Protein AF-A0A8J7UEE3-F1 (afdb_monomer_lite)

pLDDT: mean 70.29, std 18.55, range [36.44, 96.0]

Secondary structure (DSSP, 8-state):
----------------------SSSSSS-SS------------GGGS-HHHHHHHGGGS-HHHHHHHHHHS-HHHHHHHHHTS-HHHHHHHHHTT---HHHHHSS------PPPHHHHHHHHHHHHHHHHHHHTT--TT-S-TTTS---HHHHHHHHHHHTS-----

Structure (mmCIF, N/CA/C/O backbone):
data_AF-A0A8J7UEE3-F1
#
_entry.id   AF-A0A8J7UEE3-F1
#
loop_
_atom_site.group_PDB
_atom_site.id
_atom_site.type_symbol
_atom_site.label_atom_id
_atom_site.label_alt_id
_atom_site.label_comp_id
_atom_site.label_asym_id
_atom_site.label_entity_id
_atom_site.label_seq_id
_atom_site.pdbx_PDB_ins_code
_atom_site.Cartn_x
_atom_site.Cartn_y
_atom_site.Cartn_z
_atom_site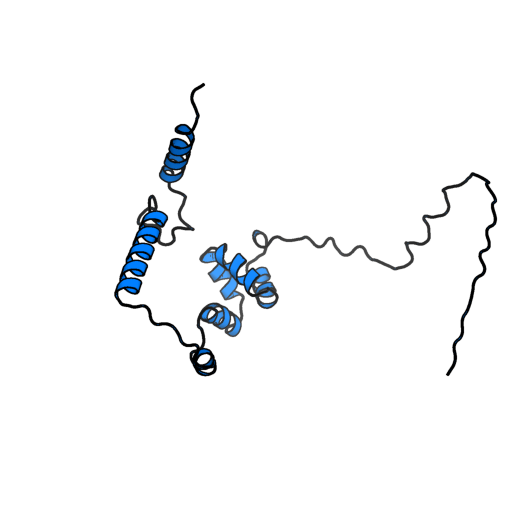.occupancy
_atom_site.B_iso_or_equiv
_atom_site.auth_seq_id
_atom_site.auth_comp_id
_atom_site.auth_asym_id
_atom_site.auth_atom_id
_atom_site.pdbx_PDB_model_num
ATOM 1 N N . MET A 1 1 ? -12.082 -59.846 -3.150 1.00 39.59 1 MET A N 1
ATOM 2 C CA . MET A 1 1 ? -11.024 -60.543 -3.916 1.00 39.59 1 MET A CA 1
ATOM 3 C C . MET A 1 1 ? -9.683 -60.056 -3.378 1.00 39.59 1 MET A C 1
ATOM 5 O O . MET A 1 1 ? -9.450 -58.862 -3.432 1.00 39.59 1 MET A O 1
ATOM 9 N N . LYS A 1 2 ? -9.058 -60.844 -2.488 1.00 40.00 2 LYS A N 1
ATOM 10 C CA . LYS A 1 2 ? -7.773 -61.558 -2.709 1.00 40.00 2 LYS A CA 1
ATOM 11 C C . LYS A 1 2 ? -6.637 -60.569 -3.049 1.00 40.00 2 LYS A C 1
ATOM 13 O O . LYS A 1 2 ? -6.614 -60.068 -4.161 1.00 40.00 2 LYS A O 1
ATOM 18 N N . GLN A 1 3 ? -5.872 -60.070 -2.068 1.00 43.94 3 GLN A N 1
ATOM 19 C CA . GLN A 1 3 ? -4.660 -60.690 -1.479 1.00 43.94 3 GLN A CA 1
ATOM 20 C C . GLN A 1 3 ? -3.674 -61.188 -2.542 1.00 43.94 3 GLN A C 1
ATOM 22 O O . GLN A 1 3 ? -4.040 -62.094 -3.279 1.00 43.94 3 GLN A O 1
ATOM 27 N N . LEU A 1 4 ? -2.462 -60.619 -2.545 1.00 46.47 4 LEU A N 1
ATOM 28 C CA . LEU A 1 4 ? -1.153 -61.161 -2.968 1.00 46.47 4 LEU A CA 1
ATOM 29 C C . LEU A 1 4 ? -0.142 -60.032 -2.645 1.00 46.47 4 LEU A C 1
ATOM 31 O O . LEU A 1 4 ? -0.110 -59.032 -3.350 1.00 46.47 4 LEU A O 1
ATOM 35 N N . LEU A 1 5 ? 0.500 -59.952 -1.471 1.00 44.81 5 LEU A N 1
ATOM 36 C CA . LEU A 1 5 ? 1.500 -60.865 -0.894 1.00 44.81 5 LEU A CA 1
ATOM 37 C C . LEU A 1 5 ? 2.587 -61.236 -1.912 1.00 44.81 5 LEU A C 1
ATOM 39 O O . LEU A 1 5 ? 2.396 -62.110 -2.750 1.00 44.81 5 LEU A O 1
ATOM 43 N N . GLY A 1 6 ? 3.726 -60.551 -1.797 1.00 36.44 6 GLY A N 1
ATOM 44 C CA . GLY A 1 6 ? 4.973 -60.831 -2.501 1.00 36.44 6 GLY A CA 1
ATOM 45 C C . GLY A 1 6 ? 6.155 -60.532 -1.582 1.00 36.44 6 GLY A C 1
ATOM 46 O O . GLY A 1 6 ? 6.761 -59.468 -1.651 1.00 36.44 6 GLY A O 1
ATOM 47 N N . SER A 1 7 ? 6.398 -61.463 -0.665 1.00 46.66 7 SER A N 1
ATOM 48 C CA . SER A 1 7 ? 7.518 -61.562 0.272 1.00 46.66 7 SER A CA 1
ATOM 49 C C . SER A 1 7 ? 8.865 -61.608 -0.469 1.00 46.66 7 SER A C 1
ATOM 51 O O . SER A 1 7 ? 8.992 -62.267 -1.492 1.00 46.66 7 SER A O 1
ATOM 53 N N . LEU A 1 8 ? 9.857 -60.854 0.005 1.00 41.97 8 LEU A N 1
ATOM 54 C CA . LEU A 1 8 ? 11.020 -61.353 0.755 1.00 41.97 8 LEU A CA 1
ATOM 55 C C . LEU A 1 8 ? 11.969 -62.279 -0.034 1.00 41.97 8 LEU A C 1
ATOM 57 O O . LEU A 1 8 ? 11.775 -63.488 -0.059 1.00 41.97 8 LEU A O 1
ATOM 61 N N . LEU A 1 9 ? 13.083 -61.722 -0.518 1.00 43.09 9 LEU A N 1
ATOM 62 C CA . LEU A 1 9 ? 14.374 -62.415 -0.520 1.00 43.09 9 LEU A CA 1
ATOM 63 C C . LEU A 1 9 ? 15.464 -61.434 -0.076 1.00 43.09 9 LEU A C 1
ATOM 65 O O . LEU A 1 9 ? 15.946 -60.598 -0.836 1.00 43.09 9 LEU A O 1
ATOM 69 N N . ILE A 1 10 ? 15.809 -61.542 1.206 1.00 49.12 10 ILE A N 1
ATOM 70 C CA . ILE A 1 10 ? 17.009 -60.968 1.804 1.00 49.12 10 ILE A CA 1
ATOM 71 C C . ILE A 1 10 ? 18.174 -61.835 1.322 1.00 49.12 10 ILE A C 1
ATOM 73 O O . ILE A 1 10 ? 18.334 -62.969 1.765 1.00 49.12 10 ILE A O 1
ATOM 77 N N . GLY A 1 11 ? 18.956 -61.312 0.383 1.00 40.66 11 GLY A N 1
ATOM 78 C CA . GLY A 1 11 ? 20.255 -61.860 0.006 1.00 40.66 11 GLY A CA 1
ATOM 79 C C . GLY A 1 11 ? 21.357 -61.108 0.738 1.00 40.66 11 GLY A C 1
ATOM 80 O O . GLY A 1 11 ? 21.946 -60.182 0.190 1.00 40.66 11 GLY A O 1
ATOM 81 N N . THR A 1 12 ? 21.616 -61.470 1.992 1.00 48.25 12 THR A N 1
ATOM 82 C CA . THR A 1 12 ? 22.817 -61.060 2.724 1.00 48.25 12 THR A CA 1
ATOM 83 C C . THR A 1 12 ? 23.999 -61.889 2.228 1.00 48.25 12 THR A C 1
ATOM 85 O O . THR A 1 12 ? 24.169 -63.040 2.622 1.00 48.25 12 THR A O 1
ATOM 88 N N . CYS A 1 13 ? 24.851 -61.296 1.394 1.00 44.34 13 CYS A N 1
ATOM 89 C CA . CYS A 1 13 ? 26.209 -61.785 1.180 1.00 44.34 13 CYS A CA 1
ATOM 90 C C . CYS A 1 13 ? 27.172 -60.853 1.920 1.00 44.34 13 CYS A C 1
ATOM 92 O O . CYS A 1 13 ? 27.493 -59.759 1.462 1.00 44.34 13 CYS A O 1
ATOM 94 N N . LEU A 1 14 ? 27.607 -61.303 3.098 1.00 52.03 14 LEU A N 1
ATOM 95 C CA . LEU A 1 14 ? 28.815 -60.821 3.756 1.00 52.03 14 LEU A CA 1
ATOM 96 C C . LEU A 1 14 ? 30.010 -61.191 2.872 1.00 52.03 14 LEU A C 1
ATOM 98 O O . LEU A 1 14 ? 30.400 -62.352 2.792 1.00 52.03 14 LEU A O 1
ATOM 102 N N . GLY A 1 15 ? 30.570 -60.190 2.206 1.00 40.91 15 GLY A N 1
ATOM 103 C CA . GLY A 1 15 ? 31.831 -60.277 1.485 1.00 40.91 15 GLY A CA 1
ATOM 104 C C . GLY A 1 15 ? 32.588 -58.977 1.685 1.00 40.91 15 GLY A C 1
ATOM 105 O O . GLY A 1 15 ? 32.480 -58.057 0.882 1.00 40.91 15 GLY A O 1
ATOM 106 N N . THR A 1 16 ? 33.314 -58.869 2.794 1.00 52.84 16 THR A N 1
ATOM 107 C CA . THR A 1 16 ? 34.287 -57.797 2.995 1.00 52.84 16 THR A CA 1
ATOM 108 C C . THR A 1 16 ? 35.449 -58.006 2.032 1.00 52.84 16 THR A C 1
ATOM 110 O O . THR A 1 16 ? 36.308 -58.854 2.265 1.00 52.84 16 THR A O 1
ATOM 113 N N . ALA A 1 17 ? 35.486 -57.211 0.970 1.00 44.28 17 ALA A N 1
ATOM 114 C CA . ALA A 1 17 ? 36.697 -56.910 0.228 1.00 44.28 17 ALA A CA 1
ATOM 115 C C . ALA A 1 17 ? 36.709 -55.398 -0.009 1.00 44.28 17 ALA A C 1
ATOM 117 O O . ALA A 1 17 ? 35.940 -54.862 -0.804 1.00 44.28 17 ALA A O 1
ATOM 118 N N . SER A 1 18 ? 37.541 -54.702 0.760 1.00 47.75 18 SER A N 1
ATOM 119 C CA . SER A 1 18 ? 37.925 -53.323 0.480 1.00 47.75 18 SER A CA 1
ATOM 120 C C . SER A 1 18 ? 38.559 -53.226 -0.909 1.00 47.75 18 SER A C 1
ATOM 122 O O . SER A 1 18 ? 39.261 -54.154 -1.301 1.00 47.75 18 SER A O 1
ATOM 124 N N . LEU A 1 19 ? 38.375 -52.062 -1.551 1.00 43.00 19 LEU A N 1
ATOM 125 C CA . LEU A 1 19 ? 39.078 -51.492 -2.723 1.00 43.00 19 LEU A CA 1
ATOM 126 C C . LEU A 1 19 ? 38.194 -51.289 -3.966 1.00 43.00 19 LEU A C 1
ATOM 128 O O . LEU A 1 19 ? 38.165 -52.113 -4.872 1.00 43.00 19 LEU A O 1
ATOM 132 N N . ASN A 1 20 ? 37.506 -50.142 -4.014 1.00 42.94 20 ASN A N 1
ATOM 133 C CA . ASN A 1 20 ? 37.711 -49.069 -5.009 1.00 42.94 20 ASN A CA 1
ATOM 134 C C . ASN A 1 20 ? 36.488 -48.138 -5.039 1.00 42.94 20 ASN A C 1
ATOM 136 O O . ASN A 1 20 ? 35.470 -48.431 -5.660 1.00 42.94 20 ASN A O 1
ATOM 140 N N . VAL A 1 21 ? 36.605 -46.974 -4.395 1.00 47.22 21 VAL A N 1
ATOM 141 C CA . VAL A 1 21 ? 35.603 -45.888 -4.403 1.00 47.22 21 VAL A CA 1
ATOM 142 C C . VAL A 1 21 ? 35.726 -45.067 -5.699 1.00 47.22 21 VAL A C 1
ATOM 144 O O . VAL A 1 21 ? 35.857 -43.853 -5.670 1.00 47.22 21 VAL A O 1
ATOM 147 N N . ALA A 1 22 ? 35.764 -45.730 -6.855 1.00 42.88 22 ALA A N 1
ATOM 148 C CA . ALA A 1 22 ? 36.040 -45.077 -8.141 1.00 42.88 22 ALA A CA 1
ATOM 149 C C . ALA A 1 22 ? 35.046 -45.459 -9.250 1.00 42.88 22 ALA A C 1
ATOM 151 O O . ALA A 1 22 ? 35.374 -45.372 -10.428 1.00 42.88 22 ALA A O 1
ATOM 152 N N . ALA A 1 23 ? 33.838 -45.911 -8.897 1.00 43.22 23 ALA A N 1
ATOM 153 C CA . ALA A 1 23 ? 32.846 -46.330 -9.892 1.00 43.22 23 ALA A CA 1
ATOM 154 C C . ALA A 1 23 ? 31.387 -46.006 -9.520 1.00 43.22 23 ALA A C 1
ATOM 156 O O . ALA A 1 23 ? 30.470 -46.633 -10.044 1.00 43.22 23 ALA A O 1
ATOM 157 N N . LEU A 1 24 ? 31.151 -45.028 -8.636 1.00 40.28 24 LEU A N 1
ATOM 158 C CA . LEU A 1 24 ? 29.797 -44.578 -8.285 1.00 40.28 24 LEU A CA 1
ATOM 159 C C . LEU A 1 24 ? 29.599 -43.068 -8.494 1.00 40.28 24 LEU A C 1
ATOM 161 O O . LEU A 1 24 ? 28.940 -42.415 -7.696 1.00 40.28 24 LEU A O 1
ATOM 165 N N . GLU A 1 25 ? 30.162 -42.507 -9.566 1.00 42.53 25 GLU A N 1
ATOM 166 C CA . GLU A 1 25 ? 29.915 -41.102 -9.945 1.00 42.53 25 GLU A CA 1
ATOM 167 C C . GLU A 1 25 ? 29.389 -40.921 -11.379 1.00 42.53 25 GLU A C 1
ATOM 169 O O . GLU A 1 25 ? 29.196 -39.801 -11.837 1.00 42.53 25 GLU A O 1
ATOM 174 N N . THR A 1 26 ? 29.081 -41.995 -12.108 1.00 48.97 26 THR A N 1
ATOM 175 C CA . THR A 1 26 ? 28.836 -41.911 -13.562 1.00 48.97 26 THR A CA 1
ATOM 176 C C . THR A 1 26 ? 27.412 -42.221 -14.022 1.00 48.97 26 THR A C 1
ATOM 178 O O . THR A 1 26 ? 27.208 -42.543 -15.187 1.00 48.97 26 THR A O 1
ATOM 181 N N . HIS A 1 27 ? 26.396 -42.049 -13.167 1.00 44.94 27 HIS A N 1
ATOM 182 C CA . HIS A 1 27 ? 24.990 -42.195 -13.592 1.00 44.94 27 HIS A CA 1
ATOM 183 C C . HIS A 1 27 ? 24.037 -41.081 -13.127 1.00 44.94 27 HIS A C 1
ATOM 185 O O . HIS A 1 27 ? 22.829 -41.293 -13.082 1.00 44.94 27 HIS A O 1
ATOM 191 N N . PHE A 1 28 ? 24.539 -39.875 -12.840 1.00 42.53 28 PHE A N 1
ATOM 192 C CA . PHE A 1 28 ? 23.673 -38.699 -12.640 1.00 42.53 28 PHE A CA 1
ATOM 193 C C . PHE A 1 28 ? 23.534 -37.805 -13.891 1.00 42.53 28 PHE A C 1
ATOM 195 O O . PHE A 1 28 ? 22.672 -36.936 -13.937 1.00 42.53 28 PHE A O 1
ATOM 202 N N . SER A 1 29 ? 24.310 -38.040 -14.953 1.00 45.44 29 SER A N 1
ATOM 203 C CA . SER A 1 29 ? 24.379 -37.114 -16.100 1.00 45.44 29 SER A CA 1
ATOM 204 C C . SER A 1 29 ? 23.479 -37.468 -17.295 1.00 45.44 29 SER A C 1
ATOM 206 O O . SER A 1 29 ? 23.715 -36.977 -18.394 1.00 45.44 29 SER A O 1
ATOM 208 N N . LEU A 1 30 ? 22.453 -38.312 -17.123 1.00 47.81 30 LEU A N 1
ATOM 209 C CA . LEU A 1 30 ? 21.568 -38.756 -18.221 1.00 47.81 30 LEU A CA 1
ATOM 210 C C . LEU A 1 30 ? 20.125 -38.242 -18.098 1.00 47.81 30 LEU A C 1
ATOM 212 O O . LEU A 1 30 ? 19.188 -38.828 -18.627 1.00 47.81 30 LEU A O 1
ATOM 216 N N . LEU A 1 31 ? 19.946 -37.110 -17.426 1.00 50.03 31 LEU A N 1
ATOM 217 C CA . LEU A 1 31 ? 18.846 -36.195 -17.702 1.00 50.03 31 LEU A CA 1
ATOM 218 C C . LEU A 1 31 ? 19.513 -34.882 -18.077 1.00 50.03 31 LEU A C 1
ATOM 220 O O . LEU A 1 31 ? 20.250 -34.328 -17.267 1.00 50.03 31 LEU A O 1
ATOM 224 N N . GLY A 1 32 ? 19.319 -34.436 -19.318 1.00 50.22 32 GLY A N 1
ATOM 225 C CA . GLY A 1 32 ? 19.839 -33.173 -19.834 1.00 50.22 32 GLY A CA 1
ATOM 226 C C . GLY A 1 32 ? 19.246 -31.987 -19.081 1.00 50.22 32 GLY A C 1
ATOM 227 O O . GLY A 1 32 ? 18.369 -31.296 -19.590 1.00 50.22 32 GLY A O 1
ATOM 228 N N . PHE A 1 33 ? 19.715 -31.767 -17.858 1.00 50.31 33 PHE A N 1
ATOM 229 C CA . PHE A 1 33 ? 19.532 -30.525 -17.142 1.00 50.31 33 PHE A CA 1
ATOM 230 C C . PHE A 1 33 ? 20.579 -29.572 -17.711 1.00 50.31 33 PHE A C 1
ATOM 232 O O . PHE A 1 33 ? 21.695 -29.463 -17.204 1.00 50.31 33 PHE A O 1
ATOM 239 N N . GLU A 1 34 ? 20.227 -28.948 -18.838 1.00 53.31 34 GLU A N 1
ATOM 240 C CA . GLU A 1 34 ? 20.825 -27.673 -19.223 1.00 53.31 34 GLU A CA 1
ATOM 241 C C . GLU A 1 34 ? 20.922 -26.821 -17.951 1.00 53.31 34 GLU A C 1
ATOM 243 O O . GLU A 1 34 ? 19.909 -26.682 -17.250 1.00 53.31 34 GLU A O 1
ATOM 248 N N . PRO A 1 35 ? 22.105 -26.295 -17.591 1.00 56.59 35 PRO A N 1
ATOM 249 C CA . PRO A 1 35 ? 22.175 -25.330 -16.514 1.00 56.59 35 PRO A CA 1
ATOM 250 C C . PRO A 1 35 ? 21.291 -24.163 -16.947 1.00 56.59 35 PRO A C 1
ATOM 252 O O . PRO A 1 35 ? 21.639 -23.437 -17.877 1.00 56.59 35 PRO A O 1
ATOM 255 N N . LEU A 1 36 ? 20.113 -24.030 -16.319 1.00 60.94 36 LEU A N 1
ATOM 256 C CA . LEU A 1 36 ? 19.255 -22.869 -16.525 1.00 60.94 36 LEU A CA 1
ATOM 257 C C . LEU A 1 36 ? 20.151 -21.629 -16.440 1.00 60.94 36 LEU A C 1
ATOM 259 O O . LEU A 1 36 ? 21.000 -21.587 -15.538 1.00 60.94 36 LEU A O 1
ATOM 263 N N . PRO A 1 37 ? 19.988 -20.642 -17.346 1.00 62.28 37 PRO A N 1
ATOM 264 C CA . PRO A 1 37 ? 20.725 -19.394 -17.226 1.00 62.28 37 PRO A CA 1
ATOM 265 C C . PRO A 1 37 ? 20.542 -18.928 -15.790 1.00 62.28 37 PRO A C 1
ATOM 267 O O . PRO A 1 37 ? 19.410 -18.959 -15.296 1.00 62.28 37 PRO A O 1
ATOM 270 N N . SER A 1 38 ? 21.651 -18.619 -15.109 1.00 62.66 38 SER A N 1
ATOM 271 C CA . SER A 1 38 ? 21.640 -18.165 -13.722 1.00 62.66 38 SER A CA 1
ATOM 272 C C . SER A 1 38 ? 20.502 -17.170 -13.589 1.00 62.66 38 SER A C 1
ATOM 274 O O . SER A 1 38 ? 20.525 -16.119 -14.231 1.00 62.66 38 SER A O 1
ATOM 276 N N . VAL A 1 39 ? 19.440 -17.563 -12.883 1.00 62.31 39 VAL A N 1
ATOM 277 C CA . VAL A 1 39 ? 18.293 -16.686 -12.700 1.00 62.31 39 VAL A CA 1
ATOM 278 C C . VAL A 1 39 ? 18.834 -15.581 -11.823 1.00 62.31 39 VAL A C 1
ATOM 280 O O . VAL A 1 39 ? 18.958 -15.760 -10.614 1.00 62.31 39 VAL A O 1
ATOM 283 N N . ASP A 1 40 ? 19.243 -14.480 -12.446 1.00 67.88 40 ASP A N 1
ATOM 284 C CA . ASP A 1 40 ? 19.666 -13.297 -11.729 1.00 67.88 40 ASP A CA 1
ATOM 285 C C . ASP A 1 40 ? 18.470 -12.892 -10.878 1.00 67.88 40 ASP A C 1
ATOM 287 O O . ASP A 1 40 ? 17.436 -12.430 -11.371 1.00 67.88 40 ASP A O 1
ATOM 291 N N . HIS A 1 41 ? 18.571 -13.180 -9.582 1.00 66.44 41 HIS A N 1
ATOM 292 C CA . HIS A 1 41 ? 17.563 -12.838 -8.600 1.00 66.44 41 HIS A CA 1
ATOM 293 C C . HIS A 1 41 ? 17.600 -11.322 -8.427 1.00 66.44 41 HIS A C 1
ATOM 295 O O . HIS A 1 41 ? 18.228 -10.793 -7.513 1.00 66.44 41 HIS A O 1
ATOM 301 N N . LEU A 1 42 ? 16.954 -10.612 -9.350 1.00 74.19 42 LEU A N 1
ATOM 302 C CA . LEU A 1 42 ? 16.811 -9.171 -9.270 1.00 74.19 42 LEU A CA 1
ATOM 303 C C . LEU A 1 42 ? 15.924 -8.845 -8.072 1.00 74.19 42 LEU A C 1
ATOM 305 O O . LEU A 1 42 ? 14.795 -9.328 -7.947 1.00 74.19 42 LEU A O 1
ATOM 309 N N . PHE A 1 43 ? 16.437 -8.002 -7.185 1.00 82.69 43 PHE A N 1
ATOM 310 C CA . PHE A 1 43 ? 15.630 -7.440 -6.113 1.00 82.69 43 PHE A CA 1
ATOM 311 C C . PHE A 1 43 ? 14.677 -6.386 -6.682 1.00 82.69 43 PHE A C 1
ATOM 313 O O . PHE A 1 43 ? 14.967 -5.744 -7.691 1.00 82.69 43 PHE A O 1
ATOM 320 N N . TRP A 1 44 ? 13.542 -6.173 -6.012 1.00 83.00 44 TRP A N 1
ATOM 321 C CA . TRP A 1 44 ? 12.529 -5.194 -6.425 1.00 83.00 44 TRP A CA 1
ATOM 322 C C . TRP A 1 44 ? 13.123 -3.804 -6.714 1.00 83.00 44 TRP A C 1
ATOM 324 O O . TRP A 1 44 ? 12.769 -3.162 -7.705 1.00 83.00 44 TRP A O 1
ATOM 334 N N . ASP A 1 45 ? 14.086 -3.383 -5.892 1.00 83.88 45 ASP A N 1
ATOM 335 C CA . ASP A 1 45 ? 14.758 -2.084 -5.994 1.00 83.88 45 ASP A CA 1
ATOM 336 C C . ASP A 1 45 ? 15.612 -1.953 -7.262 1.00 83.88 45 ASP A C 1
ATOM 338 O O . ASP A 1 45 ? 15.740 -0.863 -7.811 1.00 83.88 45 ASP A O 1
ATOM 342 N N . GLN A 1 46 ? 16.127 -3.069 -7.778 1.00 84.06 46 GLN A N 1
ATOM 343 C CA . GLN A 1 46 ? 16.956 -3.118 -8.984 1.00 84.06 46 GLN A CA 1
ATOM 344 C C . GLN A 1 46 ? 16.121 -3.217 -10.271 1.00 84.06 46 GLN A C 1
ATOM 346 O O . GLN A 1 46 ? 16.642 -3.011 -11.365 1.00 84.06 46 GLN A O 1
ATOM 351 N N . MET A 1 47 ? 14.824 -3.521 -10.161 1.00 86.31 47 MET A N 1
ATOM 352 C CA . MET A 1 47 ? 13.935 -3.663 -11.314 1.00 86.31 47 MET A CA 1
ATOM 353 C C . MET A 1 47 ? 13.517 -2.312 -11.895 1.00 86.31 47 MET A C 1
ATOM 355 O O . MET A 1 47 ? 13.225 -1.361 -11.165 1.00 86.31 47 MET A O 1
ATOM 359 N N . THR A 1 48 ? 13.376 -2.258 -13.219 1.00 92.06 48 THR A N 1
ATOM 360 C CA . THR A 1 48 ? 12.816 -1.092 -13.914 1.00 92.06 48 THR A CA 1
ATOM 361 C C . THR A 1 48 ? 11.310 -0.960 -13.667 1.00 92.06 48 THR A C 1
ATOM 363 O O . THR A 1 48 ? 10.615 -1.927 -13.342 1.00 92.06 48 THR A O 1
ATOM 366 N N . ALA A 1 49 ? 10.757 0.241 -13.872 1.00 91.31 49 ALA A N 1
ATOM 367 C CA . ALA A 1 49 ? 9.324 0.493 -13.693 1.00 91.31 49 ALA A CA 1
ATOM 368 C C . ALA A 1 49 ? 8.432 -0.418 -14.562 1.00 91.31 49 ALA A C 1
ATOM 370 O O . ALA A 1 49 ? 7.346 -0.807 -14.133 1.00 91.31 49 ALA A O 1
ATOM 371 N N . GLN A 1 50 ? 8.902 -0.788 -15.757 1.00 92.44 50 GLN A N 1
ATOM 372 C CA . GLN A 1 50 ? 8.207 -1.707 -16.657 1.00 92.44 50 GLN A CA 1
ATOM 373 C C . GLN A 1 50 ? 8.200 -3.143 -16.113 1.00 92.44 50 GLN A C 1
ATOM 375 O O . GLN A 1 50 ? 7.152 -3.785 -16.101 1.00 92.44 50 GLN A O 1
ATOM 380 N N . GLN A 1 51 ? 9.335 -3.631 -15.602 1.00 91.31 51 GLN A N 1
ATOM 381 C CA . GLN A 1 51 ? 9.430 -4.956 -14.976 1.00 91.31 51 GLN A CA 1
ATOM 382 C C . GLN A 1 51 ? 8.544 -5.046 -13.727 1.00 91.31 51 GLN A C 1
ATOM 384 O O . GLN A 1 51 ? 7.779 -5.998 -13.574 1.00 91.31 51 GLN A O 1
ATOM 389 N N . ARG A 1 52 ? 8.569 -4.014 -12.872 1.00 93.31 52 ARG A N 1
ATOM 390 C CA . ARG A 1 52 ? 7.690 -3.927 -11.694 1.00 93.31 52 ARG A CA 1
ATOM 391 C C . ARG A 1 52 ? 6.211 -3.936 -12.087 1.00 93.31 52 ARG A C 1
ATOM 393 O O . ARG A 1 52 ? 5.411 -4.591 -11.422 1.00 93.31 52 ARG A O 1
ATOM 400 N N . ALA A 1 53 ? 5.846 -3.246 -13.172 1.00 92.94 53 ALA A N 1
ATOM 401 C CA . ALA A 1 53 ? 4.479 -3.245 -13.687 1.00 92.94 53 ALA A CA 1
ATOM 402 C C . ALA A 1 53 ? 4.049 -4.624 -14.209 1.00 92.94 53 ALA A C 1
ATOM 404 O O . ALA A 1 53 ? 2.948 -5.063 -13.888 1.00 92.94 53 ALA A O 1
ATOM 405 N N . ALA A 1 54 ? 4.925 -5.328 -14.931 1.00 92.12 54 ALA A N 1
ATOM 406 C CA . ALA A 1 54 ? 4.657 -6.676 -15.433 1.00 92.12 54 ALA A CA 1
ATOM 407 C C . ALA A 1 54 ? 4.492 -7.711 -14.304 1.00 92.12 54 ALA A C 1
ATOM 409 O O . ALA A 1 54 ? 3.653 -8.605 -14.399 1.00 92.12 54 ALA A O 1
ATOM 410 N N . LEU A 1 55 ? 5.253 -7.574 -13.213 1.00 92.19 55 LEU A N 1
ATOM 411 C CA . LEU A 1 55 ? 5.149 -8.452 -12.042 1.00 92.19 55 LEU A CA 1
ATOM 412 C C . LEU A 1 55 ? 3.953 -8.121 -11.145 1.00 92.19 55 LEU A C 1
ATOM 414 O O . LEU A 1 55 ? 3.460 -8.990 -10.429 1.00 92.19 55 LEU A O 1
ATOM 418 N N . TRP A 1 56 ? 3.460 -6.883 -11.180 1.00 91.50 56 TRP A N 1
ATOM 419 C CA . TRP A 1 56 ? 2.378 -6.405 -10.321 1.00 91.50 56 TRP A CA 1
ATOM 420 C C . TRP A 1 56 ? 1.135 -7.315 -10.241 1.00 91.50 56 TRP A C 1
ATOM 422 O O . TRP A 1 56 ? 0.681 -7.570 -9.120 1.00 91.50 56 TRP A O 1
ATOM 432 N N . PRO A 1 57 ? 0.564 -7.821 -11.356 1.00 91.19 57 PRO A N 1
ATOM 433 C CA . PRO A 1 57 ? -0.590 -8.721 -11.301 1.00 91.19 57 PRO A CA 1
ATOM 434 C C . PRO A 1 57 ? -0.269 -10.099 -10.705 1.00 91.19 57 PRO A C 1
ATOM 436 O O . PRO A 1 57 ? -1.172 -10.748 -10.181 1.00 91.19 57 PRO A O 1
ATOM 439 N N . LEU A 1 58 ? 0.995 -10.531 -10.748 1.00 91.12 58 LEU A N 1
ATOM 440 C CA . LEU A 1 58 ? 1.441 -11.829 -10.229 1.00 91.12 58 LEU A CA 1
ATOM 441 C C . LEU A 1 58 ? 1.654 -11.808 -8.710 1.00 91.12 58 LEU A C 1
ATOM 443 O O . LEU A 1 58 ? 1.660 -12.852 -8.062 1.00 91.12 58 LEU A O 1
ATOM 447 N N . LEU A 1 59 ? 1.814 -10.620 -8.125 1.00 90.62 59 LEU A N 1
ATOM 448 C CA . LEU A 1 59 ? 2.045 -10.462 -6.696 1.00 90.62 59 LEU A CA 1
ATOM 449 C C . LEU A 1 59 ? 0.772 -10.678 -5.866 1.00 90.62 59 LEU A C 1
ATOM 451 O O . LEU A 1 59 ? -0.330 -10.202 -6.186 1.00 90.62 59 LEU A O 1
ATOM 455 N N . SER A 1 60 ? 0.951 -11.292 -4.696 1.00 91.69 60 SER A N 1
ATOM 456 C CA . SER A 1 60 ? -0.109 -11.388 -3.694 1.00 91.69 60 SER A CA 1
ATOM 457 C C . SER A 1 60 ? -0.533 -9.999 -3.202 1.00 91.69 60 SER A C 1
ATOM 459 O O . SER A 1 60 ? 0.191 -9.007 -3.335 1.00 91.69 60 SER A O 1
ATOM 461 N N . HIS A 1 61 ? -1.728 -9.900 -2.614 1.00 86.88 61 HIS A N 1
ATOM 462 C CA . HIS A 1 61 ? -2.216 -8.626 -2.081 1.00 86.88 61 HIS A CA 1
ATOM 463 C C . HIS A 1 61 ? -1.263 -8.042 -1.024 1.00 86.88 61 HIS A C 1
ATOM 465 O O . HIS A 1 61 ? -0.947 -6.854 -1.066 1.00 86.88 61 HIS A O 1
ATOM 471 N N . GLN A 1 62 ? -0.750 -8.882 -0.121 1.00 88.19 62 GLN A N 1
ATOM 472 C CA . GLN A 1 62 ? 0.187 -8.461 0.923 1.00 88.19 62 GLN A CA 1
ATOM 473 C C . GLN A 1 62 ? 1.529 -8.000 0.347 1.00 88.19 62 GLN A C 1
ATOM 475 O O . GLN A 1 62 ? 2.041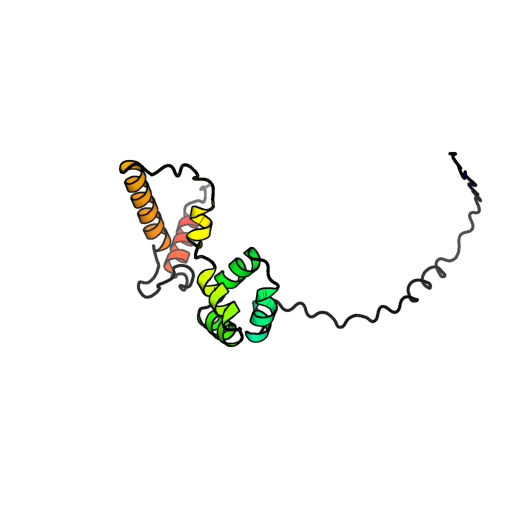 -6.961 0.757 1.00 88.19 62 GLN A O 1
ATOM 480 N N . GLN A 1 63 ? 2.064 -8.712 -0.648 1.00 89.38 63 GLN A N 1
ATOM 481 C CA . GLN A 1 63 ? 3.297 -8.314 -1.333 1.00 89.38 63 GLN A CA 1
ATOM 482 C C . GLN A 1 63 ? 3.126 -6.970 -2.048 1.00 89.38 63 GLN A C 1
ATOM 484 O O . GLN A 1 63 ? 3.975 -6.092 -1.912 1.00 89.38 63 GLN A O 1
ATOM 489 N N . ARG A 1 64 ? 1.995 -6.755 -2.733 1.00 90.44 64 ARG A N 1
ATOM 490 C CA . ARG A 1 64 ? 1.669 -5.457 -3.346 1.00 90.44 64 ARG A CA 1
ATOM 491 C C . ARG A 1 64 ? 1.618 -4.337 -2.315 1.00 90.44 64 ARG A C 1
ATOM 493 O O . ARG A 1 64 ? 2.142 -3.261 -2.577 1.00 90.44 64 ARG A O 1
ATOM 500 N N . LEU A 1 65 ? 1.004 -4.567 -1.153 1.00 86.50 65 LEU A N 1
ATOM 501 C CA . LEU A 1 65 ? 0.961 -3.578 -0.071 1.00 86.50 65 LEU A CA 1
ATOM 502 C C . LEU A 1 65 ? 2.356 -3.248 0.459 1.00 86.50 65 LEU A C 1
ATOM 504 O O . LEU A 1 65 ? 2.668 -2.069 0.627 1.00 86.50 65 LEU A O 1
ATOM 508 N N . PHE A 1 66 ? 3.176 -4.275 0.692 1.00 86.88 66 PHE A N 1
ATOM 509 C CA . PHE A 1 66 ? 4.551 -4.116 1.149 1.00 86.88 66 PHE A CA 1
ATOM 510 C C . PHE A 1 66 ? 5.346 -3.263 0.159 1.00 86.88 66 PHE A C 1
ATOM 512 O O . PHE A 1 66 ? 5.798 -2.181 0.525 1.00 86.88 66 PHE A O 1
ATOM 519 N N . GLN A 1 67 ? 5.407 -3.671 -1.111 1.00 89.12 67 GLN A N 1
ATOM 520 C CA . GLN A 1 67 ? 6.169 -2.938 -2.122 1.00 89.12 67 GLN A CA 1
ATOM 521 C C . GLN A 1 67 ? 5.632 -1.521 -2.339 1.00 89.12 67 GLN A C 1
ATOM 523 O O . GLN A 1 67 ? 6.396 -0.561 -2.396 1.00 89.12 67 GLN A O 1
ATOM 528 N N . TRP A 1 68 ? 4.307 -1.341 -2.367 1.00 86.69 68 TRP A N 1
ATOM 529 C CA . TRP A 1 68 ? 3.703 -0.017 -2.533 1.00 86.69 68 TRP A CA 1
ATOM 530 C C . TRP A 1 68 ? 4.097 0.965 -1.426 1.00 86.69 68 TRP A C 1
ATOM 532 O O . TRP A 1 68 ? 4.248 2.158 -1.701 1.00 86.69 68 TRP A O 1
ATOM 542 N N . ARG A 1 69 ? 4.247 0.479 -0.184 1.00 84.19 69 ARG A N 1
ATOM 543 C CA . ARG A 1 69 ? 4.610 1.308 0.971 1.00 84.19 69 ARG A CA 1
ATOM 544 C C . ARG A 1 69 ? 6.006 1.904 0.823 1.00 84.19 69 ARG A C 1
ATOM 546 O O . ARG A 1 69 ? 6.174 3.070 1.154 1.00 84.19 69 ARG A O 1
ATOM 553 N N . TYR A 1 70 ? 6.955 1.130 0.303 1.00 82.06 70 TYR A N 1
ATOM 554 C CA . TYR A 1 70 ? 8.352 1.546 0.166 1.00 82.06 70 TYR A CA 1
ATOM 555 C C . TYR A 1 70 ? 8.661 2.271 -1.151 1.00 82.06 70 TYR A C 1
ATOM 557 O O . TYR A 1 70 ? 9.667 2.962 -1.234 1.00 82.06 70 TYR A O 1
ATOM 565 N N . MET A 1 71 ? 7.782 2.193 -2.157 1.00 84.31 71 MET A N 1
ATOM 566 C CA . MET A 1 71 ? 7.937 2.976 -3.387 1.00 84.31 71 MET A CA 1
ATOM 567 C C . MET A 1 71 ? 7.703 4.472 -3.154 1.00 84.31 71 MET A C 1
ATOM 569 O O . MET A 1 71 ? 6.679 4.871 -2.591 1.00 84.31 71 MET A O 1
ATOM 573 N N . THR A 1 72 ? 8.573 5.304 -3.716 1.00 87.19 72 THR A N 1
ATOM 574 C CA . THR A 1 72 ? 8.428 6.763 -3.761 1.00 87.19 72 THR A CA 1
ATOM 575 C C . THR A 1 72 ? 7.275 7.203 -4.674 1.00 87.19 72 THR A C 1
ATOM 577 O O . THR A 1 72 ? 6.771 6.459 -5.524 1.00 87.19 72 THR A O 1
ATOM 580 N N . LYS A 1 73 ? 6.839 8.466 -4.552 1.00 85.12 73 LYS A N 1
ATOM 581 C CA . LYS A 1 73 ? 5.794 9.034 -5.430 1.00 85.12 73 LYS A CA 1
ATOM 582 C C . LYS A 1 73 ? 6.175 8.982 -6.914 1.00 85.12 73 LYS A C 1
ATOM 584 O O . LYS A 1 73 ? 5.287 8.774 -7.746 1.00 85.12 73 LYS A O 1
ATOM 589 N N . GLN A 1 74 ? 7.457 9.171 -7.231 1.00 87.88 74 GLN A N 1
ATOM 590 C CA . GLN A 1 74 ? 7.968 9.128 -8.599 1.00 87.88 74 GLN A CA 1
ATOM 591 C C . GLN A 1 74 ? 7.890 7.710 -9.169 1.00 87.88 74 GLN A C 1
ATOM 593 O O . GLN A 1 74 ? 7.244 7.510 -10.196 1.00 87.88 74 GLN A O 1
ATOM 598 N N . GLU A 1 75 ? 8.403 6.712 -8.451 1.00 87.31 75 GLU A N 1
ATOM 599 C CA . GLU A 1 75 ? 8.344 5.311 -8.885 1.00 87.31 75 GLU A CA 1
ATOM 600 C C . GLU A 1 75 ? 6.896 4.831 -9.059 1.00 87.31 75 GLU A C 1
ATOM 602 O O . GLU A 1 75 ? 6.558 4.154 -10.031 1.00 87.31 75 GLU A O 1
ATOM 607 N N . ARG A 1 76 ? 5.984 5.239 -8.161 1.00 91.38 76 ARG A N 1
ATOM 608 C CA . ARG A 1 76 ? 4.543 4.948 -8.296 1.00 91.38 76 ARG A CA 1
ATOM 609 C C . ARG A 1 76 ? 3.926 5.598 -9.539 1.00 91.38 76 ARG A C 1
ATOM 611 O O . ARG A 1 76 ? 2.888 5.135 -10.019 1.00 91.38 76 ARG A O 1
ATOM 618 N N . ARG A 1 77 ? 4.463 6.719 -10.028 1.00 92.69 77 ARG A N 1
ATOM 619 C CA . ARG A 1 77 ? 3.998 7.386 -11.256 1.00 92.69 77 ARG A CA 1
ATOM 620 C C . ARG A 1 77 ? 4.528 6.660 -12.490 1.00 92.69 77 ARG A C 1
ATOM 622 O O . ARG A 1 77 ? 3.724 6.341 -13.359 1.00 92.69 77 ARG A O 1
ATOM 629 N N . GLU A 1 78 ? 5.821 6.365 -12.529 1.00 93.88 78 GLU A N 1
ATOM 630 C CA . GLU A 1 78 ? 6.478 5.655 -13.635 1.00 93.88 78 GLU A CA 1
ATOM 631 C C . GLU A 1 78 ? 5.908 4.244 -13.815 1.00 93.88 78 GLU A C 1
ATOM 633 O O . GLU A 1 78 ? 5.556 3.841 -14.922 1.00 93.88 78 GLU A O 1
ATOM 638 N N . MET A 1 79 ? 5.685 3.511 -12.721 1.00 92.94 79 MET A N 1
ATOM 639 C CA . MET A 1 79 ? 5.055 2.192 -12.790 1.00 92.94 79 MET A CA 1
ATOM 640 C C . MET A 1 79 ? 3.626 2.270 -13.354 1.00 92.94 79 MET A C 1
ATOM 642 O O . MET A 1 79 ? 3.249 1.463 -14.198 1.00 92.94 79 MET A O 1
ATOM 646 N N . ARG A 1 80 ? 2.834 3.282 -12.963 1.00 93.25 80 ARG A N 1
ATOM 647 C CA . ARG A 1 80 ? 1.471 3.478 -13.495 1.00 93.25 80 ARG A CA 1
ATOM 648 C C . ARG A 1 80 ? 1.449 3.824 -14.984 1.00 93.25 80 ARG A C 1
ATOM 650 O O . ARG A 1 80 ? 0.452 3.525 -15.633 1.00 93.25 80 ARG A O 1
ATOM 657 N N . GLN A 1 81 ? 2.488 4.464 -15.522 1.00 93.56 81 GLN A N 1
ATOM 658 C CA . GLN A 1 81 ? 2.577 4.754 -16.960 1.00 93.56 81 GLN A CA 1
ATOM 659 C C . GLN A 1 81 ? 2.715 3.476 -17.792 1.00 93.56 81 GLN A C 1
ATOM 661 O O . GLN A 1 81 ? 2.177 3.415 -18.891 1.00 93.56 81 GLN A O 1
ATOM 666 N N . ASN A 1 82 ? 3.358 2.451 -17.233 1.00 93.19 82 ASN A N 1
ATOM 667 C CA . ASN A 1 82 ? 3.562 1.152 -17.870 1.00 93.19 82 ASN A CA 1
ATOM 668 C C . ASN A 1 82 ? 2.391 0.169 -17.660 1.00 93.19 82 ASN A C 1
ATOM 670 O O . ASN A 1 82 ? 2.473 -0.978 -18.083 1.00 93.19 82 ASN A O 1
ATOM 674 N N . MET A 1 83 ? 1.307 0.599 -17.004 1.00 92.38 83 MET A N 1
ATOM 675 C CA . MET A 1 83 ? 0.142 -0.237 -16.697 1.00 92.38 83 MET A CA 1
ATOM 676 C C . MET A 1 83 ? -1.061 0.078 -17.579 1.00 92.38 83 MET A C 1
ATOM 678 O O . MET A 1 83 ? -1.321 1.225 -17.971 1.00 92.38 83 MET A O 1
ATOM 682 N N . THR A 1 84 ? -1.893 -0.938 -17.783 1.00 92.88 84 THR A N 1
ATOM 683 C CA . THR A 1 84 ? -3.193 -0.780 -18.432 1.00 92.88 84 THR A CA 1
ATOM 684 C C . THR A 1 84 ? -4.118 0.134 -17.617 1.00 92.88 84 THR A C 1
ATOM 686 O O . THR A 1 84 ? -3.952 0.364 -16.414 1.00 92.88 84 THR A O 1
ATOM 689 N N . VAL A 1 85 ? -5.144 0.691 -18.269 1.00 92.00 85 VAL A N 1
ATOM 690 C CA . VAL A 1 85 ? -6.143 1.545 -17.596 1.00 92.00 85 VAL A CA 1
ATOM 691 C C . VAL A 1 85 ? -6.870 0.777 -16.484 1.00 92.00 85 VAL A C 1
ATOM 693 O O . VAL A 1 85 ? -7.175 1.358 -15.442 1.00 92.00 85 VAL A O 1
ATOM 696 N N . LYS A 1 86 ? -7.124 -0.522 -16.689 1.00 90.44 86 LYS A N 1
ATOM 697 C CA . LYS A 1 86 ? -7.778 -1.393 -15.708 1.00 90.44 86 LYS A CA 1
ATOM 698 C C . LYS A 1 86 ? -6.916 -1.558 -14.457 1.00 90.44 86 LYS A C 1
ATOM 700 O O . LYS A 1 86 ? -7.379 -1.242 -13.370 1.00 90.44 86 LYS A O 1
ATOM 705 N N . GLU A 1 87 ? -5.647 -1.923 -14.606 1.00 89.44 87 GLU A N 1
ATOM 706 C CA . GLU A 1 87 ? -4.727 -2.096 -13.471 1.00 89.44 87 GLU A CA 1
ATOM 707 C C . GLU A 1 87 ? -4.531 -0.795 -12.684 1.00 89.44 87 GLU A C 1
ATOM 709 O O . GLU A 1 87 ? -4.501 -0.792 -11.452 1.00 89.44 87 GLU A O 1
ATOM 714 N N . ARG A 1 88 ? -4.472 0.347 -13.382 1.00 91.00 88 ARG A N 1
ATOM 715 C CA . ARG A 1 88 ? -4.436 1.663 -12.730 1.00 91.00 88 ARG A CA 1
ATOM 716 C C . ARG A 1 88 ? -5.677 1.926 -11.880 1.00 91.00 88 ARG A C 1
ATOM 718 O O . ARG A 1 88 ? -5.554 2.499 -10.794 1.00 91.00 88 ARG A O 1
ATOM 725 N N . LYS A 1 89 ? -6.860 1.539 -12.367 1.00 89.75 89 LYS A N 1
ATOM 726 C CA . LYS A 1 89 ? -8.104 1.616 -11.593 1.00 89.75 89 LYS A CA 1
ATOM 727 C C . LYS A 1 89 ? -8.032 0.673 -10.395 1.00 89.75 89 LYS A C 1
ATOM 729 O O . LYS A 1 89 ? -8.253 1.142 -9.286 1.00 89.75 89 LYS A O 1
ATOM 734 N N . ASP A 1 90 ? -7.621 -0.575 -10.572 1.00 87.31 90 ASP A N 1
ATOM 735 C CA . ASP A 1 90 ? -7.516 -1.547 -9.475 1.00 87.31 90 ASP A CA 1
ATOM 736 C C . ASP A 1 90 ? -6.592 -1.052 -8.352 1.00 87.31 90 ASP A C 1
ATOM 738 O O . ASP 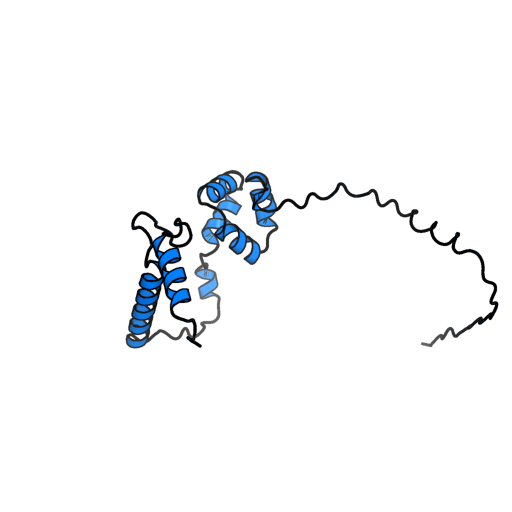A 1 90 ? -6.921 -1.162 -7.172 1.00 87.31 90 ASP A O 1
ATOM 742 N N . ILE A 1 91 ? -5.467 -0.414 -8.691 1.00 87.25 91 ILE A N 1
ATOM 743 C CA . ILE A 1 91 ? -4.584 0.217 -7.698 1.00 87.25 91 ILE A CA 1
ATOM 744 C C . ILE A 1 91 ? -5.300 1.338 -6.937 1.00 87.25 91 ILE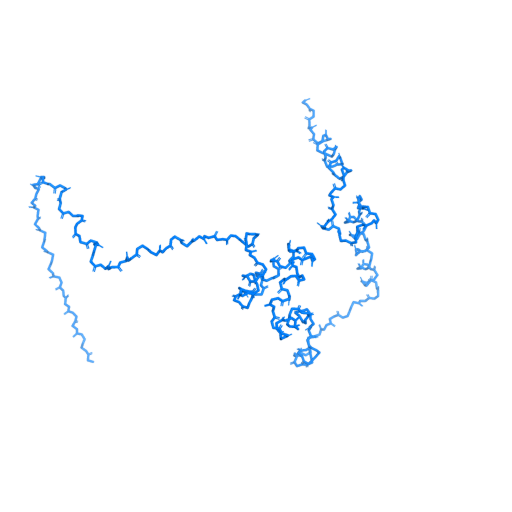 A C 1
ATOM 746 O O . ILE A 1 91 ? -5.154 1.427 -5.717 1.00 87.25 91 ILE A O 1
ATOM 750 N N . LYS A 1 92 ? -6.055 2.193 -7.639 1.00 87.00 92 LYS A N 1
ATOM 751 C CA . LYS A 1 92 ? -6.797 3.315 -7.044 1.00 87.00 92 LYS A CA 1
ATOM 752 C C . LYS A 1 92 ? -7.923 2.829 -6.130 1.00 87.00 92 LYS A C 1
ATOM 754 O O . LYS A 1 92 ? -8.101 3.375 -5.046 1.00 87.00 92 LYS A O 1
ATOM 759 N N . TYR A 1 93 ? -8.667 1.817 -6.566 1.00 84.88 93 TYR A N 1
ATOM 760 C CA . TYR A 1 93 ? -9.842 1.299 -5.868 1.00 84.88 93 TYR A CA 1
ATOM 761 C C . TYR A 1 93 ? -9.508 0.206 -4.844 1.00 84.88 93 TYR A C 1
ATOM 763 O O . TYR A 1 93 ? -10.405 -0.258 -4.155 1.00 84.88 93 TYR A O 1
ATOM 771 N N . ARG A 1 94 ? -8.228 -0.152 -4.659 1.00 82.25 94 ARG A N 1
ATOM 772 C CA . ARG A 1 94 ? -7.787 -1.221 -3.742 1.00 82.25 94 ARG A CA 1
ATOM 773 C C . ARG A 1 94 ? -8.297 -1.086 -2.300 1.00 82.25 94 ARG A C 1
ATOM 775 O O . ARG A 1 94 ? -8.454 -2.096 -1.628 1.00 82.25 94 ARG A O 1
ATOM 782 N N . TYR A 1 95 ? -8.510 0.138 -1.817 1.00 76.69 95 TYR A N 1
ATOM 783 C CA . TYR A 1 95 ? -9.009 0.402 -0.458 1.00 76.69 95 TYR A CA 1
ATOM 784 C C . TYR A 1 95 ? -10.490 0.776 -0.413 1.00 76.69 95 TYR A C 1
ATOM 786 O O . TYR A 1 95 ? -11.031 1.017 0.664 1.00 76.69 95 TYR A O 1
ATOM 794 N N . ILE A 1 96 ? -11.140 0.869 -1.572 1.00 81.25 96 ILE A N 1
ATOM 795 C CA . ILE A 1 96 ? -12.551 1.214 -1.651 1.00 81.25 96 ILE A CA 1
ATOM 796 C C . ILE A 1 96 ? -13.321 -0.090 -1.493 1.00 81.25 96 ILE A C 1
ATOM 798 O O . ILE A 1 96 ? -13.391 -0.905 -2.407 1.00 81.25 96 ILE A O 1
ATOM 802 N N . ILE A 1 97 ? -13.872 -0.287 -0.298 1.00 70.81 97 ILE A N 1
ATOM 803 C CA . ILE A 1 97 ? -14.865 -1.330 -0.056 1.00 70.81 97 ILE A CA 1
ATOM 804 C C . ILE A 1 97 ? -16.099 -0.926 -0.865 1.00 70.81 97 ILE A C 1
ATOM 806 O O . ILE A 1 97 ? -16.664 0.142 -0.623 1.00 70.81 97 ILE A O 1
ATOM 810 N N . ALA A 1 98 ? -16.482 -1.734 -1.855 1.00 68.62 98 ALA A N 1
ATOM 811 C CA . ALA A 1 98 ? -17.702 -1.483 -2.613 1.00 68.62 98 ALA A CA 1
ATOM 812 C C . ALA A 1 98 ? -18.896 -1.539 -1.650 1.00 68.62 98 ALA A C 1
ATOM 814 O O . ALA A 1 98 ? -19.022 -2.494 -0.884 1.00 68.62 98 ALA A O 1
ATOM 815 N N . VAL A 1 99 ? -19.749 -0.512 -1.672 1.00 66.31 99 VAL A N 1
ATOM 816 C CA . VAL A 1 99 ? -20.935 -0.423 -0.802 1.00 66.31 99 VAL A CA 1
ATOM 817 C C . VAL A 1 99 ? -21.811 -1.669 -0.974 1.00 66.31 99 VAL A C 1
ATOM 819 O O . VAL A 1 99 ? -22.228 -2.264 0.011 1.00 66.31 99 VAL A O 1
ATOM 822 N N . ASP A 1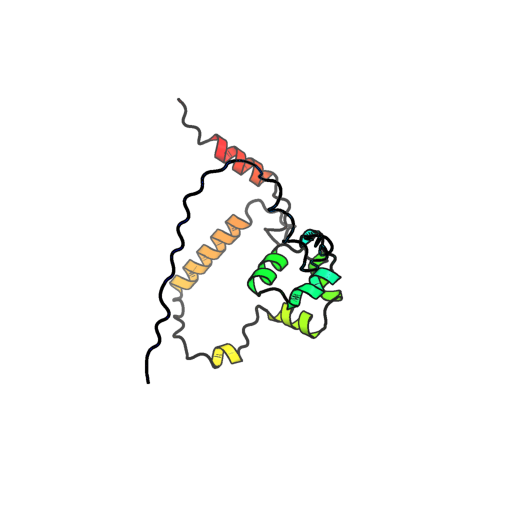 100 ? -21.920 -2.174 -2.199 1.00 66.19 100 ASP A N 1
ATOM 823 C CA . ASP A 1 100 ? -22.648 -3.398 -2.547 1.00 66.19 100 ASP A CA 1
ATOM 824 C C . ASP A 1 100 ? -22.101 -4.655 -1.827 1.00 66.19 100 ASP A C 1
ATOM 826 O O . ASP A 1 100 ? -22.845 -5.554 -1.428 1.00 66.19 100 ASP A O 1
ATOM 830 N N . GLN A 1 101 ? -20.782 -4.723 -1.597 1.00 65.25 101 GLN A N 1
ATOM 831 C CA . GLN A 1 101 ? -20.151 -5.795 -0.808 1.00 65.25 101 GLN A CA 1
ATOM 832 C C . GLN A 1 101 ? -20.382 -5.626 0.699 1.00 65.25 101 GLN A C 1
ATOM 834 O O . GLN A 1 101 ? -20.209 -6.575 1.467 1.00 65.25 101 GLN A O 1
ATOM 839 N N . LEU A 1 102 ? -20.724 -4.417 1.145 1.00 65.56 102 LEU A N 1
ATOM 840 C CA . LEU A 1 102 ? -21.059 -4.131 2.534 1.00 65.56 102 LEU A CA 1
ATOM 841 C C . LEU A 1 102 ? -22.528 -4.454 2.832 1.00 65.56 102 LEU A C 1
ATOM 843 O O . LEU A 1 102 ? -22.816 -4.947 3.918 1.00 65.56 102 LEU A O 1
ATOM 847 N N . GLU A 1 103 ? -23.424 -4.213 1.875 1.00 66.75 103 GLU A N 1
ATOM 848 C CA . GLU A 1 103 ? -24.864 -4.487 1.990 1.00 66.75 103 GLU A CA 1
ATOM 849 C C . GLU A 1 103 ? -25.209 -5.975 1.845 1.00 66.75 103 GLU A C 1
ATOM 851 O O . GLU A 1 103 ? -26.131 -6.462 2.492 1.00 66.75 103 GLU A O 1
ATOM 856 N N . SER A 1 104 ? -24.443 -6.719 1.042 1.00 67.06 104 SER A N 1
ATOM 857 C CA . SER A 1 104 ? -24.606 -8.174 0.872 1.00 67.06 104 SER A CA 1
ATOM 858 C C . SER A 1 104 ? -24.044 -9.008 2.028 1.00 67.06 104 SER A C 1
ATOM 860 O O . SER A 1 104 ? -24.331 -10.202 2.129 1.00 67.06 104 SER A O 1
ATOM 862 N N . GLN A 1 105 ? -23.244 -8.409 2.914 1.00 65.25 105 GLN A N 1
ATOM 863 C CA . GLN A 1 105 ? -22.819 -9.087 4.132 1.00 65.25 105 GLN A CA 1
ATOM 864 C C . GLN A 1 105 ? -23.987 -9.129 5.121 1.00 65.25 105 GLN A C 1
ATOM 866 O O . GLN A 1 105 ? -24.658 -8.111 5.302 1.00 65.25 105 GLN A O 1
ATOM 871 N N . PRO A 1 106 ? -24.221 -10.270 5.805 1.00 70.75 106 PRO A N 1
ATOM 872 C CA . PRO A 1 106 ? -25.227 -10.324 6.859 1.00 70.75 106 PRO A CA 1
ATOM 873 C C . PRO A 1 106 ? -24.940 -9.184 7.827 1.00 70.75 106 PRO A C 1
ATOM 875 O O . PRO A 1 106 ? -23.768 -8.970 8.154 1.00 70.75 106 PRO A O 1
ATOM 878 N N . ALA A 1 107 ? -25.977 -8.440 8.224 1.00 67.12 107 ALA A N 1
ATOM 879 C CA . ALA A 1 107 ? -25.866 -7.266 9.078 1.00 67.12 107 ALA A CA 1
ATOM 880 C C . ALA A 1 107 ? -25.108 -7.631 10.360 1.00 67.12 107 ALA A C 1
ATOM 882 O O . ALA A 1 107 ? -25.682 -8.063 11.358 1.00 67.12 107 ALA A O 1
ATOM 883 N N . ARG A 1 108 ? -23.778 -7.506 10.328 1.00 64.00 108 ARG A N 1
ATOM 884 C CA . ARG A 1 108 ? -22.957 -7.613 11.522 1.00 64.00 108 ARG A CA 1
ATOM 885 C C . ARG A 1 108 ? -23.436 -6.464 12.383 1.00 64.00 108 ARG A C 1
ATOM 887 O O . ARG A 1 108 ? -23.410 -5.326 11.914 1.00 64.00 108 ARG A O 1
ATOM 894 N N . LEU A 1 109 ? -23.894 -6.763 13.595 1.00 62.62 109 LEU A 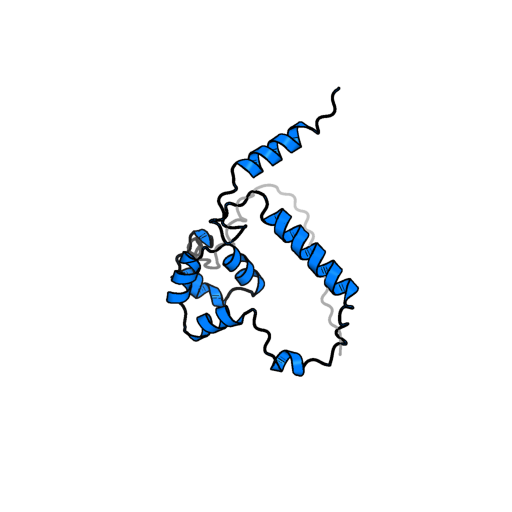N 1
ATOM 895 C CA . LEU A 1 109 ? -24.184 -5.760 14.610 1.00 62.62 109 LEU A CA 1
ATOM 896 C C . LEU A 1 109 ? -22.899 -4.952 14.822 1.00 62.62 109 LEU A C 1
ATOM 898 O O . LEU A 1 109 ? -22.015 -5.340 15.585 1.00 62.62 109 LEU A O 1
ATOM 902 N N . LYS A 1 110 ? -22.742 -3.864 14.065 1.00 68.62 110 LYS A N 1
ATOM 903 C CA . LYS A 1 110 ? -21.677 -2.899 14.280 1.00 68.62 110 LYS A CA 1
ATOM 904 C C . LYS A 1 110 ? -22.073 -2.196 15.564 1.00 68.62 110 LYS A C 1
ATOM 906 O O . LYS A 1 110 ? -23.046 -1.452 15.590 1.00 68.62 110 LYS A O 1
ATOM 911 N N . ARG A 1 111 ? -21.378 -2.516 16.655 1.00 80.25 111 ARG A N 1
ATOM 912 C CA . ARG A 1 111 ? -21.503 -1.748 17.891 1.00 80.25 111 ARG A CA 1
ATOM 913 C C . ARG A 1 111 ? -21.094 -0.317 17.558 1.00 80.25 111 ARG A C 1
ATOM 915 O O . ARG A 1 111 ? -19.923 -0.060 17.286 1.00 80.25 111 ARG A O 1
ATOM 922 N N . GLU A 1 112 ? -22.063 0.586 17.558 1.00 84.25 112 GLU A N 1
ATOM 923 C CA . GLU A 1 112 ? -21.797 2.013 17.463 1.00 84.25 112 GLU A CA 1
ATOM 924 C C . GLU A 1 112 ? -21.127 2.472 18.763 1.00 84.25 112 GLU A C 1
ATOM 926 O O . GLU A 1 112 ? -21.537 2.085 19.859 1.00 84.25 112 GLU A O 1
ATOM 931 N N . LEU A 1 113 ? -20.063 3.263 18.633 1.00 87.12 113 LEU A N 1
ATOM 932 C CA . LEU A 1 113 ? -19.367 3.850 19.778 1.00 87.12 113 LEU A CA 1
ATOM 933 C C . LEU A 1 113 ? -20.295 4.845 20.475 1.00 87.12 113 LEU A C 1
ATOM 935 O O . LEU A 1 113 ? -20.880 5.703 19.802 1.00 87.12 113 LEU A O 1
ATOM 939 N N . THR A 1 114 ? -20.365 4.788 21.806 1.00 93.56 114 THR A N 1
ATOM 940 C CA . THR A 1 114 ? -21.004 5.859 22.582 1.00 93.56 114 THR A CA 1
ATOM 941 C C . THR A 1 114 ? -20.237 7.169 22.389 1.00 93.56 114 THR A C 1
ATOM 943 O O . THR A 1 114 ? -19.072 7.181 21.972 1.00 93.56 114 THR A O 1
ATOM 946 N N . ASP A 1 115 ? -20.866 8.309 22.675 1.00 94.06 115 ASP A N 1
ATOM 947 C CA . ASP A 1 115 ? -20.201 9.602 22.485 1.00 94.06 115 ASP A CA 1
ATOM 948 C C . ASP A 1 115 ? -18.955 9.763 23.369 1.00 94.06 115 ASP A C 1
ATOM 950 O O . ASP A 1 115 ? -17.968 10.367 22.943 1.00 94.06 115 ASP A O 1
ATOM 954 N N . GLU A 1 116 ? -18.947 9.156 24.553 1.00 95.00 116 GLU A N 1
ATOM 955 C CA . GLU A 1 116 ? -17.799 9.120 25.463 1.00 95.00 116 GLU A CA 1
ATOM 956 C C . GLU A 1 116 ? -16.648 8.288 24.883 1.00 95.00 116 GLU A C 1
ATOM 958 O O . GLU A 1 116 ? -15.518 8.779 24.788 1.00 95.00 116 GLU A O 1
ATOM 963 N N . GLU A 1 117 ? -16.936 7.072 24.403 1.00 92.81 117 GLU A N 1
ATOM 964 C CA . GLU A 1 117 ? -15.956 6.204 23.736 1.00 92.81 117 GLU A CA 1
ATOM 965 C C . GLU A 1 117 ? -15.383 6.891 22.489 1.00 92.81 117 GLU A C 1
ATOM 967 O O . GLU A 1 117 ? -14.172 6.898 22.250 1.00 92.81 117 GLU A O 1
ATOM 972 N N . ARG A 1 118 ? -16.241 7.554 21.709 1.00 94.75 118 ARG A N 1
ATOM 973 C CA . ARG A 1 118 ? -15.850 8.329 20.529 1.00 94.75 118 ARG A CA 1
ATOM 974 C C . ARG A 1 118 ? -14.941 9.499 20.902 1.00 94.75 118 ARG A C 1
ATOM 976 O O . ARG A 1 118 ? -13.966 9.770 20.195 1.00 94.75 118 ARG A O 1
ATOM 983 N N . GLN A 1 119 ? -15.231 10.211 21.989 1.00 95.62 119 GLN A N 1
ATOM 984 C CA . GLN A 1 119 ? -14.371 11.289 22.476 1.00 95.62 119 GLN A CA 1
ATOM 985 C C . GLN A 1 119 ? -13.022 10.764 22.965 1.00 95.62 119 GLN A C 1
ATOM 987 O O . GLN A 1 119 ? -11.995 11.374 22.655 1.00 95.62 119 GLN A O 1
ATOM 992 N N . GLN A 1 120 ? -13.002 9.646 23.691 1.00 96.00 120 GLN A N 1
ATOM 993 C CA . GLN A 1 120 ? -11.769 9.002 24.136 1.00 96.00 120 GLN A CA 1
ATOM 994 C C . GLN A 1 120 ? -10.915 8.559 22.943 1.00 96.00 120 GLN A C 1
ATOM 996 O O . GLN A 1 120 ? -9.732 8.899 22.885 1.00 96.00 120 GLN A O 1
ATOM 1001 N N . LEU A 1 121 ? -11.519 7.917 21.940 1.00 95.12 121 LEU A N 1
ATOM 1002 C CA . LEU A 1 121 ? -10.841 7.529 20.704 1.00 95.12 121 LEU A CA 1
ATOM 1003 C C . LEU A 1 121 ? -10.228 8.745 19.998 1.00 95.12 121 LEU A C 1
ATOM 1005 O O . LEU A 1 121 ? -9.059 8.729 19.617 1.00 95.12 121 LEU A O 1
ATOM 1009 N N . ARG A 1 122 ? -10.976 9.851 19.874 1.00 95.44 122 ARG A N 1
ATOM 1010 C CA . ARG A 1 122 ? -10.454 11.099 19.288 1.00 95.44 122 ARG A CA 1
ATOM 1011 C C . ARG A 1 122 ? -9.273 11.663 20.081 1.00 95.44 122 ARG A C 1
ATOM 1013 O O . ARG A 1 122 ? -8.352 12.201 19.469 1.00 95.44 122 ARG A O 1
ATOM 1020 N N . ARG A 1 123 ? -9.277 11.559 21.417 1.00 94.88 123 ARG A N 1
ATOM 1021 C CA . ARG A 1 123 ? -8.138 11.969 22.260 1.00 94.88 123 ARG A CA 1
ATOM 1022 C C . ARG A 1 123 ? -6.914 11.094 21.992 1.00 94.88 123 ARG A C 1
ATOM 1024 O O . ARG A 1 123 ? -5.845 11.644 21.758 1.00 94.88 123 ARG A O 1
ATOM 1031 N N . GLN A 1 124 ? -7.079 9.772 21.947 1.00 94.12 124 GLN A N 1
ATOM 1032 C CA . GLN A 1 124 ? -5.992 8.829 21.656 1.00 94.12 124 GLN A CA 1
ATOM 1033 C C . GLN A 1 124 ? -5.394 9.049 20.261 1.00 94.12 124 GLN A C 1
ATOM 1035 O O . GLN A 1 124 ? -4.178 9.142 20.119 1.00 94.12 124 GLN A O 1
ATOM 1040 N N . VAL A 1 125 ? -6.236 9.228 19.237 1.00 92.31 125 VAL A N 1
ATOM 1041 C CA . VAL A 1 125 ? -5.782 9.529 17.869 1.00 92.31 125 VAL A CA 1
ATOM 1042 C C . VAL A 1 125 ? -4.994 10.839 17.825 1.00 92.31 125 VAL A C 1
ATOM 1044 O O . VAL A 1 125 ? -3.939 10.894 17.195 1.00 92.31 125 VAL A O 1
ATOM 1047 N N . ARG A 1 126 ? -5.464 11.891 18.513 1.00 88.75 126 ARG A N 1
ATOM 1048 C CA . ARG A 1 126 ? -4.721 13.158 18.612 1.00 88.75 126 ARG A CA 1
ATOM 1049 C C . ARG A 1 126 ? -3.377 12.979 19.312 1.00 88.75 126 ARG A C 1
ATOM 1051 O O . ARG A 1 126 ? -2.386 13.503 18.816 1.00 88.75 126 ARG A O 1
ATOM 1058 N N . GLN A 1 127 ? -3.342 12.239 20.418 1.00 87.94 127 GLN A N 1
ATOM 1059 C CA . GLN A 1 127 ? -2.117 11.981 21.173 1.00 87.94 127 GLN A CA 1
ATOM 1060 C C . GLN A 1 127 ? -1.058 11.306 20.293 1.00 87.94 127 GLN A C 1
ATOM 1062 O O . GLN A 1 127 ? 0.041 11.835 20.134 1.00 87.94 127 GLN A O 1
ATOM 1067 N N . VAL A 1 128 ? -1.425 10.204 19.635 1.00 85.50 128 VAL A N 1
ATOM 1068 C CA . VAL A 1 128 ? -0.524 9.468 18.738 1.00 85.50 128 VAL A CA 1
ATOM 1069 C C . VAL A 1 128 ? -0.112 10.327 17.541 1.00 85.50 128 VAL A C 1
ATOM 1071 O O . VAL A 1 128 ? 1.049 10.315 17.143 1.00 85.50 128 VAL A O 1
ATOM 1074 N N . HIS A 1 129 ? -1.025 11.122 16.973 1.00 82.12 129 HIS A N 1
ATOM 1075 C CA . HIS A 1 129 ? -0.688 12.031 15.874 1.00 82.12 129 HIS A CA 1
ATOM 1076 C C . HIS A 1 129 ? 0.389 13.043 16.275 1.00 82.12 129 HIS A C 1
ATOM 1078 O O . HIS A 1 129 ? 1.329 13.280 15.512 1.00 82.12 129 HIS A O 1
ATOM 1084 N N . VAL A 1 130 ? 0.259 13.625 17.471 1.00 81.88 130 VAL A N 1
ATOM 1085 C CA . VAL A 1 130 ? 1.256 14.540 18.027 1.00 81.88 130 VAL A CA 1
ATOM 1086 C C . VAL A 1 130 ? 2.581 13.806 18.208 1.00 81.88 130 VAL A C 1
ATOM 1088 O O . VAL A 1 130 ? 3.587 14.281 17.700 1.00 81.88 130 VAL A O 1
ATOM 1091 N N . GLU A 1 131 ? 2.598 12.639 18.850 1.00 78.69 131 GLU A N 1
ATOM 1092 C CA . GLU A 1 131 ? 3.820 11.852 19.082 1.00 78.69 131 GLU A CA 1
ATOM 1093 C C . GLU A 1 131 ? 4.542 11.454 17.790 1.00 78.69 131 GLU A C 1
ATOM 1095 O O . GLU A 1 131 ? 5.763 11.590 17.690 1.00 78.69 131 GLU A O 1
ATOM 1100 N N . ILE A 1 132 ? 3.798 11.029 16.768 1.00 74.62 132 ILE A N 1
ATOM 1101 C CA . ILE A 1 132 ? 4.366 10.663 15.468 1.00 74.62 132 ILE A CA 1
ATOM 1102 C C . ILE A 1 132 ? 4.975 11.887 14.780 1.00 74.62 132 ILE A C 1
ATOM 1104 O O . ILE A 1 132 ? 6.078 11.774 14.242 1.00 74.62 132 ILE A O 1
ATOM 1108 N N . ARG A 1 133 ? 4.294 13.045 14.816 1.00 69.81 133 ARG A N 1
ATOM 1109 C CA . ARG A 1 133 ? 4.773 14.302 14.213 1.00 69.81 133 ARG A CA 1
ATOM 1110 C C . ARG A 1 133 ? 5.795 15.068 15.055 1.00 69.81 133 ARG A C 1
ATOM 1112 O O . ARG A 1 133 ? 6.374 16.026 14.539 1.00 69.81 133 ARG A O 1
ATOM 1119 N N . ARG A 1 134 ? 6.050 14.692 16.312 1.00 66.50 134 ARG A N 1
ATOM 1120 C CA . ARG A 1 134 ? 7.102 15.325 17.123 1.00 66.50 134 ARG A CA 1
ATOM 1121 C C . ARG A 1 134 ? 8.441 15.226 16.387 1.00 66.50 134 ARG A C 1
ATOM 1123 O O . ARG A 1 134 ? 8.859 14.148 15.969 1.00 66.50 134 ARG A O 1
ATOM 1130 N N . GLY A 1 135 ? 9.083 16.379 16.197 1.00 60.72 135 GLY A N 1
ATOM 1131 C CA . GLY A 1 135 ? 10.358 16.500 15.491 1.00 60.72 135 GLY A CA 1
ATOM 1132 C C . GLY A 1 135 ? 10.264 16.501 13.962 1.00 60.72 135 GLY A C 1
ATOM 1133 O O . GLY A 1 135 ? 11.306 16.540 13.318 1.00 60.72 135 GLY A O 1
ATOM 1134 N N . ILE A 1 136 ? 9.075 16.490 13.354 1.00 61.66 136 ILE A N 1
ATOM 1135 C CA . ILE A 1 136 ? 8.924 16.485 11.891 1.00 61.66 136 ILE A CA 1
ATOM 1136 C C . ILE A 1 136 ? 8.800 17.922 11.361 1.00 61.66 136 ILE A C 1
ATOM 1138 O O . ILE A 1 136 ? 7.910 18.646 11.809 1.00 61.66 136 ILE A O 1
ATOM 1142 N N . PRO A 1 137 ? 9.658 18.361 10.416 1.00 59.28 137 PRO A N 1
ATOM 1143 C CA . PRO A 1 137 ? 9.561 19.698 9.833 1.00 59.28 137 PRO A CA 1
ATOM 1144 C C . PRO A 1 137 ? 8.186 19.934 9.193 1.00 59.28 137 PRO A C 1
ATOM 1146 O O . PRO A 1 137 ? 7.679 19.058 8.494 1.00 59.28 137 PRO A O 1
ATOM 1149 N N . TYR A 1 138 ? 7.613 21.134 9.348 1.00 59.22 138 TYR A N 1
ATOM 1150 C CA . TYR A 1 138 ? 6.292 21.486 8.793 1.00 59.22 138 TYR A CA 1
ATOM 1151 C C . TYR A 1 138 ? 6.182 21.327 7.265 1.00 59.22 138 TYR A C 1
ATOM 1153 O O . TYR A 1 138 ? 5.081 21.177 6.743 1.00 59.22 138 TYR A O 1
ATOM 1161 N N . ASN A 1 139 ? 7.315 21.320 6.554 1.00 60.59 139 ASN A N 1
ATOM 1162 C CA . ASN A 1 139 ? 7.374 21.108 5.105 1.00 60.59 139 ASN A CA 1
ATOM 1163 C C . ASN A 1 139 ? 7.182 19.634 4.694 1.00 60.59 139 ASN A C 1
ATOM 1165 O O . ASN A 1 139 ? 7.031 19.318 3.518 1.00 60.59 139 ASN A O 1
ATOM 1169 N N . CYS A 1 140 ? 7.203 18.706 5.650 1.00 62.19 140 CYS A N 1
ATOM 1170 C CA . CYS A 1 140 ? 7.059 17.294 5.359 1.00 62.19 140 CYS A CA 1
ATOM 1171 C C . CYS A 1 140 ? 5.632 16.814 5.652 1.00 62.19 140 CYS A C 1
ATOM 1173 O O . CYS A 1 140 ? 5.145 16.854 6.782 1.00 62.19 140 CYS A O 1
ATOM 1175 N N . THR A 1 141 ? 4.938 16.378 4.601 1.00 59.69 141 THR A N 1
ATOM 1176 C CA . THR A 1 141 ? 3.530 15.964 4.680 1.00 59.69 141 THR A CA 1
ATOM 1177 C C . THR A 1 141 ? 3.357 14.521 5.167 1.00 59.69 141 THR A C 1
ATOM 1179 O O . THR A 1 141 ? 2.342 14.226 5.797 1.00 59.69 141 THR A O 1
ATOM 1182 N N . ASP A 1 142 ? 4.329 13.639 4.900 1.00 59.97 142 ASP A N 1
ATOM 1183 C CA . ASP A 1 142 ? 4.320 12.230 5.318 1.00 59.97 142 ASP A CA 1
ATOM 1184 C C . ASP A 1 142 ? 5.443 11.972 6.336 1.00 59.97 142 ASP A C 1
ATOM 1186 O O . ASP A 1 142 ? 6.611 12.006 5.951 1.00 59.97 142 ASP A O 1
ATOM 1190 N N . PRO A 1 143 ? 5.112 11.688 7.610 1.00 58.12 143 PRO A N 1
ATOM 1191 C CA . PRO A 1 143 ? 6.072 11.406 8.676 1.00 58.12 143 PRO A CA 1
ATOM 1192 C C . PRO A 1 143 ? 7.123 10.330 8.380 1.00 58.12 143 PRO A C 1
ATOM 1194 O O . PRO A 1 143 ? 8.149 10.273 9.057 1.00 58.12 143 PRO A O 1
ATOM 1197 N N . THR A 1 144 ? 6.833 9.457 7.418 1.00 58.28 144 THR A N 1
ATOM 1198 C CA . THR A 1 144 ? 7.626 8.274 7.068 1.00 58.28 144 THR A CA 1
ATOM 1199 C C . THR A 1 144 ? 8.675 8.574 5.993 1.00 58.28 144 THR A C 1
ATOM 1201 O O . THR A 1 144 ? 9.702 7.903 5.955 1.00 58.28 144 THR A O 1
ATOM 1204 N N . ASP A 1 145 ? 8.440 9.608 5.175 1.00 55.44 145 ASP A N 1
ATOM 1205 C CA . ASP A 1 145 ? 9.298 10.025 4.052 1.00 55.44 145 ASP A CA 1
ATOM 1206 C C . ASP A 1 145 ? 10.210 11.215 4.405 1.00 55.44 145 ASP A C 1
ATOM 1208 O O . ASP A 1 145 ? 11.021 11.659 3.590 1.00 55.44 145 ASP A O 1
ATOM 1212 N N . CYS A 1 146 ? 10.079 11.782 5.607 1.00 58.94 146 CYS A N 1
ATOM 1213 C CA . CYS A 1 146 ? 10.907 12.910 6.016 1.00 58.94 146 CYS A CA 1
ATOM 1214 C C . CYS A 1 146 ? 12.340 12.450 6.305 1.00 58.94 146 CYS A C 1
ATOM 1216 O O . CYS A 1 146 ? 12.518 11.416 6.961 1.00 58.94 146 CYS A O 1
ATOM 1218 N N . PRO A 1 147 ? 13.370 13.243 5.951 1.00 54.97 147 PRO A N 1
ATOM 1219 C CA . PRO A 1 147 ? 14.689 13.041 6.533 1.00 54.97 147 PRO A CA 1
ATOM 1220 C C . PRO A 1 147 ? 14.514 13.083 8.052 1.00 54.97 147 PRO A C 1
ATOM 1222 O O . PRO A 1 147 ? 13.988 14.065 8.584 1.00 54.97 147 PRO A O 1
ATOM 1225 N N . LYS A 1 148 ? 14.855 11.984 8.744 1.00 53.69 148 LYS A N 1
ATOM 1226 C CA . LYS A 1 148 ? 14.767 11.898 10.207 1.00 53.69 148 LYS A CA 1
ATOM 1227 C C . LYS A 1 148 ? 15.480 13.125 10.758 1.00 53.69 148 LYS A C 1
ATOM 1229 O O . LYS A 1 148 ? 16.690 13.254 10.597 1.00 53.69 148 LYS A O 1
ATOM 1234 N N . ASN A 1 149 ? 14.720 14.052 11.330 1.00 50.53 149 ASN A N 1
ATOM 1235 C CA . ASN A 1 149 ? 15.276 15.307 11.803 1.00 50.53 149 ASN A CA 1
ATOM 1236 C C . ASN A 1 149 ? 16.363 14.955 12.826 1.00 50.53 149 ASN A C 1
ATOM 1238 O O . ASN A 1 149 ? 16.121 14.116 13.699 1.00 50.53 149 ASN A O 1
ATOM 1242 N N . ALA A 1 150 ? 17.560 15.534 12.697 1.00 53.00 150 ALA A N 1
ATOM 1243 C CA . ALA A 1 150 ? 18.722 15.210 13.535 1.00 53.00 150 ALA A CA 1
ATOM 1244 C C . ALA A 1 150 ? 18.408 15.282 15.047 1.00 53.00 150 ALA A C 1
ATOM 1246 O O . ALA A 1 150 ? 19.064 14.631 15.857 1.00 53.00 150 ALA A O 1
ATOM 1247 N N . SER A 1 151 ? 17.359 16.022 15.411 1.00 54.28 151 SER A N 1
ATOM 1248 C CA . SER A 1 151 ? 16.743 16.104 16.734 1.00 54.28 151 SER A CA 1
ATOM 1249 C C . SER A 1 151 ? 16.291 14.748 17.289 1.00 54.28 151 SER A C 1
ATOM 1251 O O . SER A 1 151 ? 16.574 14.459 18.440 1.00 54.28 151 SER A O 1
ATOM 1253 N N . ARG A 1 152 ? 15.668 13.873 16.483 1.00 54.00 152 ARG A N 1
ATOM 1254 C CA . ARG A 1 152 ? 15.191 12.551 16.941 1.00 54.00 152 ARG A CA 1
ATOM 1255 C C . ARG A 1 152 ? 16.348 11.582 17.201 1.00 54.00 152 ARG A C 1
ATOM 1257 O O . ARG A 1 152 ? 16.255 10.745 18.087 1.00 54.00 152 ARG A O 1
ATOM 1264 N N . ILE A 1 153 ? 17.440 11.707 16.437 1.00 56.72 153 ILE A N 1
ATOM 1265 C CA . ILE A 1 153 ? 18.686 10.960 16.675 1.00 56.72 153 ILE A CA 1
ATOM 1266 C C . ILE A 1 153 ? 19.340 11.460 17.966 1.00 56.72 153 ILE A C 1
ATOM 1268 O O . ILE A 1 153 ? 19.711 10.642 18.799 1.00 56.72 153 ILE A O 1
ATOM 1272 N N . ARG A 1 154 ? 19.409 12.783 18.172 1.00 56.81 154 ARG A N 1
ATOM 1273 C CA . ARG A 1 154 ? 19.941 13.371 19.410 1.00 56.81 154 ARG A CA 1
ATOM 1274 C C . ARG A 1 154 ? 19.113 13.018 20.643 1.00 56.81 154 ARG A C 1
ATOM 1276 O O . ARG A 1 154 ? 19.697 12.690 21.662 1.00 56.81 154 ARG A O 1
ATOM 1283 N N . GLU A 1 155 ? 17.786 13.044 20.564 1.00 58.62 155 GLU A N 1
ATOM 1284 C CA . GLU A 1 155 ? 16.901 12.661 21.673 1.00 58.62 155 GLU A CA 1
ATOM 1285 C C . GLU A 1 155 ? 16.984 11.159 21.981 1.00 58.62 155 GLU A C 1
ATOM 1287 O O . GLU A 1 155 ? 17.035 10.784 23.148 1.00 58.62 155 GLU A O 1
ATOM 1292 N N . ALA A 1 156 ? 17.077 10.296 20.961 1.00 57.22 156 ALA A N 1
ATOM 1293 C CA . ALA A 1 156 ? 17.292 8.860 21.158 1.00 57.22 156 ALA A CA 1
ATOM 1294 C C . ALA A 1 156 ? 18.677 8.551 21.761 1.00 57.22 156 ALA A C 1
ATOM 1296 O O . ALA A 1 156 ? 18.783 7.700 22.639 1.00 57.22 156 ALA A O 1
ATOM 1297 N N . GLN A 1 157 ? 19.722 9.267 21.331 1.00 58.44 157 GLN A N 1
ATOM 1298 C CA . GLN A 1 157 ? 21.074 9.174 21.900 1.00 58.44 157 GLN A CA 1
ATOM 1299 C C . GLN A 1 157 ? 21.151 9.744 23.325 1.00 58.44 157 GLN A C 1
ATOM 1301 O O . GLN A 1 157 ? 21.884 9.218 24.156 1.00 58.44 157 GLN A O 1
ATOM 1306 N N . ALA A 1 158 ? 20.391 10.800 23.626 1.00 58.06 158 ALA A N 1
ATOM 1307 C CA . ALA A 1 158 ? 20.316 11.382 24.964 1.00 58.06 158 ALA A CA 1
ATOM 1308 C C . ALA A 1 158 ? 19.531 10.482 25.931 1.00 58.06 158 ALA A C 1
ATOM 1310 O O . ALA A 1 158 ? 19.929 10.330 27.081 1.00 58.06 158 ALA A O 1
ATOM 1311 N N . GLY A 1 159 ? 18.457 9.841 25.458 1.00 56.81 159 GLY A N 1
ATOM 1312 C CA . GLY A 1 159 ? 17.685 8.872 26.236 1.00 56.81 159 GLY A CA 1
ATOM 1313 C C . GLY A 1 159 ? 18.474 7.604 26.572 1.00 56.81 159 GLY A C 1
ATOM 1314 O O . GLY A 1 159 ? 18.357 7.105 27.684 1.00 56.81 159 GLY A O 1
ATOM 1315 N N . SER A 1 160 ? 19.335 7.117 25.668 1.00 55.84 160 SER A N 1
ATOM 1316 C CA . SER A 1 160 ? 20.175 5.937 25.939 1.00 55.84 160 SER A CA 1
ATOM 1317 C C . SER A 1 160 ? 21.338 6.203 26.900 1.00 55.84 160 SER A C 1
ATOM 1319 O O . SER A 1 160 ? 21.937 5.262 27.405 1.00 55.84 160 SER A O 1
ATOM 1321 N N . LEU A 1 161 ? 21.694 7.470 27.133 1.00 51.41 161 LEU A N 1
ATOM 1322 C CA . LEU A 1 161 ? 22.793 7.870 28.021 1.00 51.41 161 LEU A CA 1
ATOM 1323 C C . LEU A 1 161 ? 22.365 8.010 29.490 1.00 51.41 161 LEU A C 1
ATOM 1325 O O . LEU A 1 161 ? 23.225 8.090 30.362 1.00 51.41 161 LEU A O 1
ATOM 1329 N N . LEU A 1 162 ? 21.058 8.029 29.767 1.00 56.72 162 LEU A N 1
ATOM 1330 C CA . LEU A 1 162 ? 20.506 8.183 31.118 1.00 56.72 162 LEU A CA 1
ATOM 1331 C C . LEU A 1 162 ? 20.149 6.849 31.797 1.00 56.72 162 LEU A C 1
ATOM 1333 O O . LEU A 1 162 ? 19.736 6.868 32.951 1.00 56.72 162 LEU A O 1
ATOM 1337 N N . ASP A 1 163 ? 20.334 5.715 31.112 1.00 49.59 163 ASP A N 1
ATOM 1338 C CA . ASP A 1 163 ? 19.925 4.379 31.584 1.00 49.59 163 ASP A CA 1
ATOM 1339 C C . ASP A 1 163 ? 21.114 3.467 31.957 1.00 49.59 163 ASP A C 1
ATOM 1341 O O . ASP A 1 163 ? 20.975 2.251 32.075 1.00 49.59 163 ASP A O 1
ATOM 1345 N N . MET A 1 164 ? 22.310 4.039 32.146 1.00 46.06 164 MET A N 1
ATOM 1346 C CA . MET A 1 164 ? 23.452 3.294 32.683 1.00 46.06 164 MET A CA 1
ATOM 1347 C C . MET A 1 164 ? 23.366 3.270 34.215 1.00 46.06 164 MET A C 1
ATOM 1349 O O . MET A 1 164 ? 23.504 4.333 34.828 1.00 46.06 164 MET A O 1
ATOM 1353 N N . PRO A 1 165 ? 23.180 2.103 34.864 1.00 52.41 165 PRO A N 1
ATOM 1354 C CA . PRO A 1 165 ? 23.335 2.018 36.307 1.00 52.41 165 PRO A CA 1
ATOM 1355 C C . PRO A 1 165 ? 24.796 2.331 36.641 1.00 52.41 165 PRO A C 1
ATOM 1357 O O . PRO A 1 165 ? 25.719 1.674 36.155 1.00 52.41 165 PRO A O 1
ATOM 1360 N N . THR A 1 166 ? 25.005 3.383 37.428 1.00 55.25 166 THR A N 1
ATOM 1361 C CA . THR A 1 166 ? 26.305 3.684 38.033 1.00 55.25 166 THR A CA 1
ATOM 1362 C C . THR A 1 166 ? 26.734 2.518 38.933 1.00 55.25 166 THR A C 1
ATOM 1364 O O . THR A 1 166 ? 25.862 1.967 39.611 1.00 55.25 166 THR A O 1
ATOM 1367 N N . PRO A 1 167 ? 28.025 2.134 38.921 1.00 55.25 167 PRO A N 1
ATOM 1368 C CA . PRO A 1 167 ? 28.544 0.992 39.677 1.00 55.25 167 PRO A CA 1
ATOM 1369 C C . PRO A 1 167 ? 28.411 1.154 41.194 1.00 55.25 167 PRO A C 1
ATOM 1371 O O . PRO A 1 167 ? 28.445 2.311 41.675 1.00 55.25 167 PRO A O 1
#

Radius of gyration: 31.74 Å; chains: 1; bounding box: 65×84×60 Å

Foldseek 3Di:
DDDDDDDDDDDDDPDDDDDDPDPPPPPPPPPPPPPDDPPPPDDPVRDDLLRCLVCQVVDDPVRNVVVVVPDDPVSVVSNLVNHDPVVVVCVVCVPPDPVVNVVPPDPDPPPDDDPVRVVVVVVVVVVVVCVLCVQPDPPDPDSVPGDRRVVVVVVVVVVVVVPDPDD

Sequence (167 aa):
MKQLLGSLLIGTCLGTASLNVAALETHFSLLGFEPLPSVDHLFWDQMTAQQRAALWPLLSHQQRLFQWRYMTKQERREMRQNMTVKERKDIKYRYIIAVDQLESQPARLKRELTDEERQQLRRQVRQVHVEIRRGIPYNCTDPTDCPKNASRIREAQAGSLLDMPTP